Protein AF-A0A0V8QCV1-F1 (afdb_monomer_lite)

Foldseek 3Di:
DVVVVVVVVVVVVVVVVVVVVVVVCVCVVLCLPVVVCVVVVNNVPVVVVVVVVVVVVVVVVVCVVVVPVPPDPDVVVVVVVVVVVVVVVSSVVSNVVVVVVVVVVCVVVVCVVVVVVVVVVVVVVVVVVVVVVVVPD

Structure (mmCIF, N/CA/C/O backbone):
data_AF-A0A0V8QCV1-F1
#
_entry.id   AF-A0A0V8QCV1-F1
#
loop_
_atom_site.group_PDB
_atom_site.id
_atom_site.type_symbol
_atom_site.label_atom_id
_atom_site.label_alt_id
_atom_site.label_comp_id
_atom_site.label_asym_id
_atom_site.label_entity_id
_atom_site.label_seq_id
_atom_site.pdbx_PDB_ins_code
_atom_site.Cartn_x
_atom_site.Cartn_y
_atom_site.Cartn_z
_atom_site.occupancy
_atom_site.B_iso_or_equiv
_atom_site.auth_seq_id
_atom_site.auth_comp_id
_atom_site.auth_asym_id
_atom_site.auth_atom_id
_atom_site.pdbx_PDB_model_num
ATOM 1 N N . MET A 1 1 ? 18.585 -26.182 -17.857 1.00 68.25 1 MET A N 1
ATOM 2 C CA . MET A 1 1 ? 18.156 -24.779 -18.081 1.00 68.25 1 MET A CA 1
ATOM 3 C C . MET A 1 1 ? 16.639 -24.605 -17.996 1.00 68.25 1 MET A C 1
ATOM 5 O O . MET A 1 1 ? 16.208 -23.741 -17.249 1.00 68.25 1 MET A O 1
ATOM 9 N N . LEU A 1 2 ? 15.830 -25.455 -18.645 1.00 81.31 2 LEU A N 1
ATOM 10 C CA . LEU A 1 2 ? 14.356 -25.415 -18.555 1.00 81.31 2 LEU A CA 1
ATOM 11 C C . LEU A 1 2 ? 13.803 -25.482 -17.119 1.00 81.31 2 LEU A C 1
ATOM 13 O O . LEU A 1 2 ? 13.007 -24.634 -16.741 1.00 81.31 2 LEU A O 1
ATOM 17 N N . VAL A 1 3 ? 14.286 -26.420 -16.293 1.00 86.62 3 VAL A N 1
ATOM 18 C CA . VAL A 1 3 ? 13.822 -26.584 -14.897 1.00 86.62 3 VAL A CA 1
ATOM 19 C C . VAL A 1 3 ? 14.035 -25.314 -14.064 1.00 86.62 3 VAL A C 1
ATOM 21 O O . VAL A 1 3 ? 13.143 -24.897 -13.335 1.00 86.62 3 VAL A O 1
ATOM 24 N N . LYS A 1 4 ? 15.186 -24.647 -14.229 1.00 87.75 4 LYS A N 1
ATOM 25 C CA . LYS A 1 4 ? 15.500 -23.379 -13.552 1.00 87.75 4 LYS A CA 1
ATOM 26 C C . LYS A 1 4 ? 14.550 -22.257 -13.989 1.00 87.75 4 LYS A C 1
ATOM 28 O O . LYS A 1 4 ? 14.083 -21.505 -13.143 1.00 87.75 4 LYS A O 1
ATOM 33 N N . ASN A 1 5 ? 14.240 -22.161 -15.284 1.00 89.88 5 ASN A N 1
ATOM 34 C CA . ASN A 1 5 ? 13.340 -21.131 -15.809 1.00 89.88 5 ASN A CA 1
ATOM 35 C C . ASN A 1 5 ? 11.891 -21.346 -15.354 1.00 89.88 5 ASN A C 1
ATOM 37 O O . ASN A 1 5 ? 11.218 -20.381 -15.010 1.00 89.88 5 ASN A O 1
ATOM 41 N N . VAL A 1 6 ? 11.431 -22.598 -15.291 1.00 92.12 6 VAL A N 1
ATOM 42 C CA . VAL A 1 6 ? 10.092 -22.934 -14.780 1.00 92.12 6 VAL A CA 1
ATOM 43 C C . VAL A 1 6 ? 9.976 -22.614 -13.287 1.00 92.12 6 VAL A C 1
ATOM 45 O O . VAL A 1 6 ? 8.985 -22.026 -12.864 1.00 92.12 6 VAL A O 1
ATOM 48 N N . LEU A 1 7 ? 11.005 -22.927 -12.492 1.00 89.88 7 LEU A N 1
ATOM 49 C CA . LEU A 1 7 ? 11.054 -22.566 -11.070 1.00 89.88 7 LEU A CA 1
ATOM 50 C C . LEU A 1 7 ? 11.071 -21.048 -10.853 1.00 89.88 7 LEU A C 1
ATOM 52 O O . LEU A 1 7 ? 10.322 -20.547 -10.022 1.00 89.88 7 LEU A O 1
ATOM 56 N N . LEU A 1 8 ? 11.875 -20.311 -11.624 1.00 90.56 8 LEU A N 1
ATOM 57 C CA . LEU A 1 8 ? 11.897 -18.846 -11.571 1.00 90.56 8 LEU A CA 1
ATOM 58 C C . LEU A 1 8 ? 10.539 -18.246 -11.941 1.00 90.56 8 LEU A C 1
ATOM 60 O O . LEU A 1 8 ? 10.084 -17.325 -11.269 1.00 90.56 8 LEU A O 1
ATOM 64 N N . PHE A 1 9 ? 9.874 -18.792 -12.960 1.00 92.56 9 PHE A N 1
ATOM 65 C CA . PHE A 1 9 ? 8.538 -18.360 -13.352 1.00 92.56 9 PHE A CA 1
ATOM 66 C C . PHE A 1 9 ? 7.509 -18.608 -12.243 1.00 92.56 9 PHE A C 1
ATOM 68 O O . PHE A 1 9 ? 6.737 -17.711 -11.922 1.00 92.56 9 PHE A O 1
ATOM 75 N N . LEU A 1 10 ? 7.530 -19.785 -11.611 1.00 93.31 10 LEU A N 1
ATOM 76 C CA . LEU A 1 10 ? 6.641 -20.111 -10.491 1.00 93.31 10 LEU A CA 1
ATOM 77 C C . LEU A 1 10 ? 6.855 -19.185 -9.291 1.00 93.31 10 LEU A C 1
ATOM 79 O O . LEU A 1 10 ? 5.884 -18.690 -8.725 1.00 93.31 10 LEU A O 1
ATOM 83 N N . ILE A 1 11 ? 8.109 -18.920 -8.922 1.00 91.31 11 ILE A N 1
ATOM 84 C CA . ILE A 1 11 ? 8.440 -18.016 -7.812 1.00 91.31 11 ILE A CA 1
ATOM 85 C C . ILE A 1 11 ? 8.013 -16.581 -8.145 1.00 91.31 11 ILE A C 1
ATOM 87 O O . ILE A 1 11 ? 7.422 -15.912 -7.301 1.00 91.31 11 ILE A O 1
ATOM 91 N N . ALA A 1 12 ? 8.253 -16.120 -9.375 1.00 88.62 12 ALA A N 1
ATOM 92 C CA . ALA A 1 12 ? 7.838 -14.794 -9.824 1.00 88.62 12 ALA A CA 1
ATOM 93 C C . ALA A 1 12 ? 6.307 -14.648 -9.857 1.00 88.62 12 ALA A C 1
ATOM 95 O O . ALA A 1 12 ? 5.781 -13.638 -9.395 1.00 88.62 12 ALA A O 1
ATOM 96 N N . ALA A 1 13 ? 5.585 -15.662 -10.339 1.00 92.00 13 ALA A N 1
ATOM 97 C CA . ALA A 1 13 ? 4.126 -15.669 -10.368 1.00 92.00 13 ALA A CA 1
ATOM 98 C C . ALA A 1 13 ? 3.525 -15.709 -8.954 1.00 92.00 13 ALA A C 1
ATOM 100 O O . ALA A 1 13 ? 2.615 -14.939 -8.650 1.00 92.00 13 ALA A O 1
ATOM 101 N N . ALA A 1 14 ? 4.065 -16.552 -8.068 1.00 93.38 14 ALA A N 1
ATOM 102 C CA . ALA A 1 14 ? 3.629 -16.628 -6.677 1.00 93.38 14 ALA A CA 1
ATOM 103 C C . ALA A 1 14 ? 3.914 -15.320 -5.923 1.00 93.38 14 ALA A C 1
ATOM 105 O O . ALA A 1 14 ? 3.024 -14.776 -5.273 1.00 93.38 14 ALA A O 1
ATOM 106 N N . GLY A 1 15 ? 5.126 -14.774 -6.062 1.00 91.19 15 GLY A N 1
ATOM 107 C CA . GLY A 1 15 ? 5.501 -13.494 -5.465 1.00 91.19 15 GLY A CA 1
ATOM 108 C C . GLY A 1 15 ? 4.640 -12.340 -5.982 1.00 91.19 15 GLY A C 1
ATOM 109 O O . GLY A 1 15 ? 4.110 -11.567 -5.187 1.00 91.19 15 GLY A O 1
ATOM 110 N N . GLY A 1 16 ? 4.422 -12.261 -7.298 1.00 89.31 16 GLY A N 1
ATOM 111 C CA . GLY A 1 16 ? 3.558 -11.250 -7.911 1.00 89.31 16 GLY A CA 1
ATOM 112 C C . GLY A 1 16 ? 2.101 -11.347 -7.450 1.00 89.31 16 GLY A C 1
ATOM 113 O O . GLY A 1 16 ? 1.478 -10.325 -7.152 1.00 89.31 16 GLY A O 1
ATOM 114 N N . GLY A 1 17 ? 1.567 -12.565 -7.316 1.00 89.81 17 GLY A N 1
ATOM 115 C CA . GLY A 1 17 ? 0.225 -12.803 -6.780 1.00 89.81 17 GLY A CA 1
ATOM 116 C C . GLY A 1 17 ? 0.075 -12.334 -5.330 1.00 89.81 17 GLY A C 1
ATOM 117 O O . GLY A 1 17 ? -0.878 -11.630 -5.002 1.00 89.81 17 GLY A O 1
ATOM 118 N N . VAL A 1 18 ? 1.049 -12.650 -4.471 1.00 93.50 18 VAL A N 1
ATOM 119 C CA . VAL A 1 18 ? 1.038 -12.220 -3.061 1.00 93.50 18 VAL A CA 1
ATOM 120 C C . VAL A 1 18 ? 1.136 -10.697 -2.941 1.00 93.50 18 VAL A C 1
ATOM 122 O O . VAL A 1 18 ? 0.385 -10.094 -2.174 1.00 93.50 18 VAL A O 1
ATOM 125 N N . VAL A 1 19 ? 2.017 -10.054 -3.714 1.00 90.62 19 VAL A N 1
ATOM 126 C CA . VAL A 1 19 ? 2.205 -8.595 -3.661 1.00 90.62 19 VAL A CA 1
ATOM 127 C C . VAL A 1 19 ? 0.973 -7.853 -4.184 1.00 90.62 19 VAL A C 1
ATOM 129 O O . VAL A 1 19 ? 0.499 -6.928 -3.526 1.00 90.62 19 VAL A O 1
ATOM 132 N N . SER A 1 20 ? 0.419 -8.265 -5.327 1.00 87.75 20 SER A N 1
ATOM 133 C CA . SER A 1 20 ? -0.787 -7.638 -5.892 1.00 87.75 20 SER A CA 1
ATOM 134 C C . SER A 1 20 ? -1.996 -7.788 -4.968 1.00 87.75 20 SER A C 1
ATOM 136 O O . SER A 1 20 ? -2.664 -6.795 -4.674 1.00 87.75 20 SER A O 1
ATOM 138 N N . GLY A 1 21 ? -2.220 -8.991 -4.428 1.00 87.81 21 GLY A N 1
ATOM 139 C CA . GLY A 1 21 ? -3.263 -9.239 -3.434 1.00 87.81 21 GLY A CA 1
ATOM 140 C C . GLY A 1 21 ? -3.076 -8.404 -2.165 1.00 87.81 21 GLY A C 1
ATOM 141 O O . GLY A 1 21 ? -4.038 -7.822 -1.671 1.00 87.81 21 GLY A O 1
ATOM 142 N N . GLY A 1 22 ? -1.841 -8.279 -1.669 1.00 88.25 22 GLY A N 1
ATOM 143 C CA . GLY A 1 22 ? -1.521 -7.477 -0.486 1.00 88.25 22 GLY A CA 1
ATOM 144 C C . GLY A 1 22 ? -1.792 -5.982 -0.672 1.00 88.25 22 GLY A C 1
ATOM 145 O O . GLY A 1 22 ? -2.418 -5.358 0.185 1.00 88.25 22 GLY A O 1
ATOM 146 N N . VAL A 1 23 ? -1.376 -5.408 -1.804 1.00 85.94 23 VAL A N 1
ATOM 147 C CA . VAL A 1 23 ? -1.621 -3.989 -2.118 1.00 85.94 23 VAL A CA 1
ATOM 148 C C . VAL A 1 23 ? -3.115 -3.722 -2.295 1.00 85.94 23 VAL A C 1
ATOM 150 O O . VAL A 1 23 ? -3.635 -2.753 -1.740 1.00 85.94 23 VAL A O 1
ATOM 153 N N . PHE A 1 24 ? -3.824 -4.598 -3.008 1.00 83.19 24 PHE A N 1
ATOM 154 C CA . PHE A 1 24 ? -5.262 -4.456 -3.218 1.00 83.19 24 PHE A CA 1
ATOM 155 C C . PHE A 1 24 ? -6.046 -4.572 -1.905 1.00 83.19 24 PHE A C 1
ATOM 157 O O . PHE A 1 24 ? -6.900 -3.733 -1.613 1.00 83.19 24 PHE A O 1
ATOM 164 N N . ALA A 1 25 ? -5.700 -5.553 -1.064 1.00 86.44 25 ALA A N 1
ATOM 165 C CA . ALA A 1 25 ? -6.286 -5.718 0.260 1.00 86.44 25 ALA A CA 1
ATOM 166 C C . ALA A 1 25 ? -6.041 -4.489 1.144 1.00 86.44 25 ALA A C 1
ATOM 168 O O . ALA A 1 25 ? -6.971 -4.012 1.786 1.00 86.44 25 ALA A O 1
ATOM 169 N N . LEU A 1 26 ? -4.825 -3.935 1.140 1.00 85.06 26 LEU A N 1
ATOM 170 C CA . LEU A 1 26 ? -4.491 -2.740 1.914 1.00 85.06 26 LEU A CA 1
ATOM 171 C C . LEU A 1 26 ? -5.325 -1.530 1.478 1.0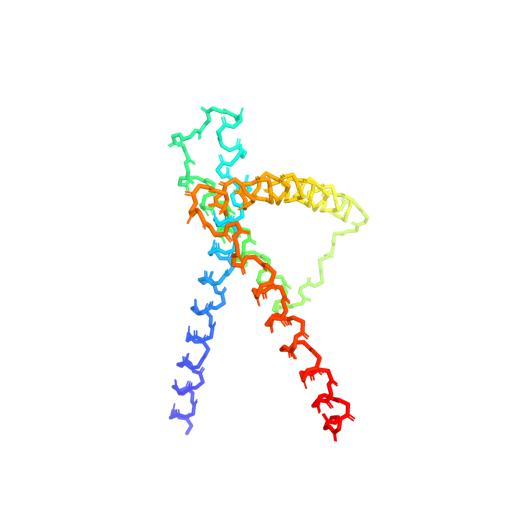0 85.06 26 LEU A C 1
ATOM 173 O O . LEU A 1 26 ? -5.928 -0.859 2.315 1.00 85.06 26 LEU A O 1
ATOM 177 N N . ILE A 1 27 ? -5.407 -1.274 0.173 1.00 80.31 27 ILE A N 1
ATOM 178 C CA . ILE A 1 27 ? -6.163 -0.142 -0.376 1.00 80.31 27 ILE A CA 1
ATOM 179 C C . ILE A 1 27 ? -7.666 -0.292 -0.098 1.00 80.31 27 ILE A C 1
ATOM 181 O O . ILE A 1 27 ? -8.327 0.673 0.300 1.00 80.31 27 ILE A O 1
ATOM 185 N N . SER A 1 28 ? -8.205 -1.500 -0.276 1.00 78.12 28 SER A N 1
ATOM 186 C CA . SER A 1 28 ? -9.628 -1.773 -0.082 1.00 78.12 28 SER A CA 1
ATOM 187 C C . SER A 1 28 ? -10.027 -1.773 1.399 1.00 78.12 28 SER A C 1
ATOM 189 O O . SER A 1 28 ? -11.111 -1.297 1.730 1.00 78.12 28 SER A O 1
ATOM 191 N N . LEU A 1 29 ? -9.154 -2.249 2.296 1.00 78.81 29 LEU A N 1
ATOM 192 C CA . LEU A 1 29 ? -9.399 -2.291 3.742 1.00 78.81 29 LEU A CA 1
ATOM 193 C C . LEU A 1 29 ? -9.275 -0.910 4.388 1.00 78.81 29 LEU A C 1
ATOM 195 O O . LEU A 1 29 ? -10.085 -0.575 5.247 1.00 78.81 29 LEU A O 1
ATOM 199 N N . ILE A 1 30 ? -8.310 -0.089 3.952 1.00 80.06 30 ILE A N 1
ATOM 200 C CA . ILE A 1 30 ? -8.180 1.303 4.420 1.00 80.06 30 ILE A CA 1
ATOM 201 C C . ILE A 1 30 ? -9.355 2.164 3.925 1.00 80.06 30 ILE A C 1
ATOM 203 O O . ILE A 1 30 ? -9.675 3.208 4.490 1.00 80.06 30 ILE A O 1
ATOM 207 N N . GLY A 1 31 ? -10.053 1.716 2.885 1.00 69.62 31 GLY A N 1
ATOM 208 C CA . GLY A 1 31 ? -11.330 2.291 2.504 1.00 69.62 31 GLY A CA 1
ATOM 209 C C . GLY A 1 31 ? -11.232 3.689 1.892 1.00 69.62 31 GLY A C 1
ATOM 210 O O . GLY A 1 31 ? -12.240 4.387 1.840 1.00 69.62 31 GLY A O 1
ATOM 211 N N . VAL A 1 32 ? -10.059 4.094 1.391 1.00 72.25 32 VAL A N 1
ATOM 212 C CA . VAL A 1 32 ? -9.861 5.396 0.723 1.00 72.25 32 VAL A CA 1
ATOM 213 C C . VAL A 1 32 ? -10.869 5.575 -0.413 1.00 72.25 32 VAL A C 1
ATOM 215 O O . VAL A 1 32 ? -11.578 6.575 -0.484 1.00 72.25 32 VAL A O 1
ATOM 218 N N . PHE A 1 33 ? -10.976 4.565 -1.275 1.00 68.50 33 PHE A N 1
ATOM 219 C CA . PHE A 1 33 ? -11.842 4.586 -2.449 1.00 68.50 33 PHE A CA 1
ATOM 220 C C . PHE A 1 33 ? -13.336 4.436 -2.136 1.00 68.50 33 PHE A C 1
ATOM 222 O O . PHE A 1 33 ? -14.097 5.239 -2.667 1.00 68.50 33 PHE A O 1
ATOM 229 N N . PRO A 1 34 ? -13.804 3.508 -1.274 1.00 64.56 34 PRO A N 1
ATOM 230 C CA . PRO A 1 34 ? -15.216 3.481 -0.891 1.00 64.56 34 PRO A CA 1
ATOM 231 C C . PRO A 1 34 ? -15.647 4.741 -0.129 1.00 64.56 34 PRO A C 1
ATOM 233 O O . PRO A 1 34 ? -16.791 5.156 -0.289 1.00 64.56 34 PRO A O 1
ATOM 236 N N . GLN A 1 35 ? -14.759 5.403 0.626 1.00 70.38 35 GLN A N 1
ATOM 237 C CA . GLN A 1 35 ? -15.053 6.710 1.233 1.00 70.38 35 GLN A CA 1
ATOM 238 C C . GLN A 1 35 ? -15.146 7.826 0.182 1.00 70.38 35 GLN A C 1
ATOM 240 O O . GLN A 1 35 ? -16.062 8.643 0.230 1.00 70.38 35 GLN A O 1
ATOM 245 N N . LEU A 1 36 ? -14.255 7.851 -0.813 1.00 64.69 36 LEU A N 1
ATOM 246 C CA . LEU A 1 36 ? -14.371 8.777 -1.947 1.00 64.69 36 LEU A CA 1
ATOM 247 C C . LEU A 1 36 ? -15.653 8.531 -2.757 1.00 64.69 36 LEU A C 1
ATOM 249 O O . LEU A 1 36 ? -16.360 9.484 -3.083 1.00 64.69 36 LEU A O 1
ATOM 253 N N . ALA A 1 37 ? -15.980 7.271 -3.042 1.00 66.50 37 ALA A N 1
ATOM 254 C CA . ALA A 1 37 ? -17.169 6.874 -3.793 1.00 66.50 37 ALA A CA 1
ATOM 255 C C . ALA A 1 37 ? -18.471 7.157 -3.024 1.00 66.50 37 ALA A C 1
ATOM 257 O O . ALA A 1 37 ? -19.465 7.565 -3.629 1.00 66.50 37 ALA A O 1
ATOM 258 N N . SER A 1 38 ? -18.472 6.993 -1.694 1.00 60.94 38 SER A N 1
ATOM 259 C CA . SER A 1 38 ? -19.623 7.316 -0.842 1.00 60.94 38 SER A CA 1
ATOM 260 C C . SER A 1 38 ? -19.837 8.826 -0.710 1.00 60.94 38 SER A C 1
ATOM 262 O O . SER A 1 38 ? -20.972 9.290 -0.801 1.00 60.94 38 SER A O 1
ATOM 264 N N . ARG A 1 39 ? -18.761 9.618 -0.586 1.00 65.88 39 ARG A N 1
ATOM 265 C CA . ARG A 1 39 ? -18.821 11.091 -0.530 1.00 65.88 39 ARG A CA 1
ATOM 266 C C . ARG A 1 39 ? -19.244 11.733 -1.852 1.00 65.88 39 ARG A C 1
ATOM 268 O O . ARG A 1 39 ? -19.904 12.765 -1.831 1.00 65.88 39 ARG A O 1
ATOM 275 N N . THR A 1 40 ? -18.890 11.131 -2.985 1.00 67.12 40 THR A N 1
ATOM 276 C CA . THR A 1 40 ? -19.280 11.596 -4.331 1.00 67.12 40 THR A CA 1
ATOM 277 C C . THR A 1 40 ? -20.594 10.986 -4.826 1.00 67.12 40 THR A C 1
ATOM 279 O O . THR A 1 40 ? -20.965 11.201 -5.977 1.00 67.12 40 THR A O 1
ATOM 282 N N . ALA A 1 41 ? -21.300 10.214 -3.987 1.00 62.69 41 ALA A N 1
ATOM 283 C CA . ALA A 1 41 ? -22.543 9.516 -4.333 1.00 62.69 41 ALA A CA 1
ATOM 284 C C . ALA A 1 41 ? -22.464 8.690 -5.638 1.00 62.69 41 ALA A C 1
ATOM 286 O O . ALA A 1 41 ? -23.471 8.460 -6.302 1.00 62.69 41 ALA A O 1
ATOM 287 N N . THR A 1 42 ? -21.268 8.211 -5.998 1.00 65.38 42 THR A N 1
ATOM 288 C CA . THR A 1 42 ? -21.009 7.428 -7.219 1.00 65.38 42 THR A CA 1
ATOM 289 C C . THR A 1 42 ? -20.687 5.971 -6.854 1.00 65.38 42 THR A C 1
ATOM 291 O O . THR A 1 42 ? -19.804 5.330 -7.419 1.00 65.38 42 THR A O 1
ATOM 294 N N . ALA A 1 43 ? -21.413 5.424 -5.873 1.00 57.44 43 ALA A N 1
ATOM 295 C CA . ALA A 1 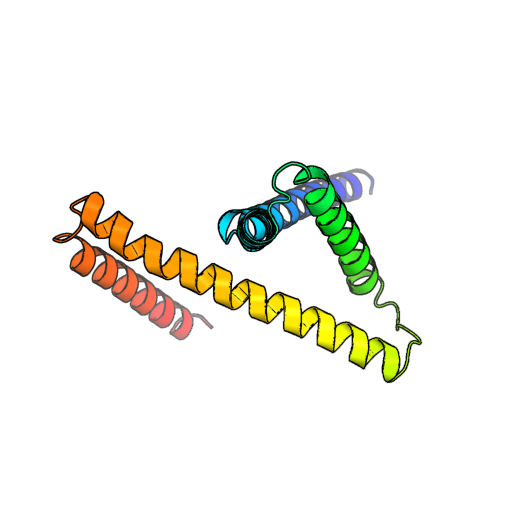43 ? -21.241 4.050 -5.387 1.00 57.44 43 ALA A CA 1
ATOM 296 C C . ALA A 1 43 ? -21.577 2.980 -6.448 1.00 57.44 43 ALA A C 1
ATOM 298 O O . ALA A 1 43 ? -21.164 1.832 -6.328 1.00 57.44 43 ALA A O 1
ATOM 299 N N . THR A 1 44 ? -22.297 3.346 -7.509 1.00 60.16 44 THR A N 1
ATOM 300 C CA . THR A 1 44 ? -22.667 2.451 -8.615 1.00 60.16 44 THR A CA 1
ATOM 301 C C . THR A 1 44 ? -21.521 2.143 -9.585 1.00 60.16 44 THR A C 1
ATOM 303 O O . THR A 1 44 ? -21.629 1.171 -10.325 1.00 60.16 44 THR A O 1
ATOM 306 N N . HIS A 1 45 ? -20.410 2.895 -9.571 1.00 68.12 45 HIS A N 1
ATOM 307 C CA . HIS A 1 45 ? -19.279 2.703 -10.500 1.00 68.12 45 HIS A CA 1
ATOM 308 C C . HIS A 1 45 ? -17.988 2.218 -9.815 1.00 68.12 45 HIS A C 1
ATOM 310 O O . HIS A 1 45 ? -16.886 2.596 -10.211 1.00 68.12 45 HIS A O 1
ATOM 316 N N . ILE A 1 46 ? -18.092 1.348 -8.805 1.00 69.56 46 ILE A N 1
ATOM 317 C CA . ILE A 1 46 ? -16.922 0.772 -8.106 1.00 69.56 46 ILE A CA 1
ATOM 318 C C . ILE A 1 46 ? -15.959 0.071 -9.084 1.00 69.56 46 ILE A C 1
ATOM 320 O O . ILE A 1 46 ? -14.748 0.261 -8.989 1.00 69.56 46 ILE A O 1
ATOM 324 N N . ALA A 1 47 ? -16.486 -0.639 -10.088 1.00 72.88 47 ALA A N 1
ATOM 325 C CA . ALA A 1 47 ? -15.681 -1.337 -11.098 1.00 72.88 47 ALA A CA 1
ATOM 326 C C . ALA A 1 47 ? -14.802 -0.395 -11.951 1.00 72.88 47 ALA A C 1
ATOM 328 O O . ALA A 1 47 ? -13.717 -0.777 -12.396 1.00 72.88 47 ALA A O 1
ATOM 329 N N . ALA A 1 48 ? -15.239 0.852 -12.164 1.00 76.94 48 ALA A N 1
ATOM 330 C CA . ALA A 1 48 ? -14.446 1.844 -12.888 1.00 76.94 48 ALA A CA 1
ATOM 331 C C . ALA A 1 48 ? -13.255 2.322 -12.044 1.00 76.94 48 ALA A C 1
ATOM 333 O O . ALA A 1 48 ? -12.141 2.419 -12.555 1.00 76.94 48 ALA A O 1
ATOM 334 N N . TYR A 1 49 ? -13.460 2.547 -10.740 1.00 76.38 49 TYR A N 1
ATOM 335 C CA . TYR A 1 49 ? -12.372 2.885 -9.817 1.00 76.38 49 TYR A CA 1
ATOM 336 C C . TYR A 1 49 ? -11.351 1.755 -9.706 1.00 76.38 49 TYR A C 1
ATOM 338 O O . TYR A 1 49 ? -10.150 2.010 -9.754 1.00 76.38 49 TYR A O 1
ATOM 346 N N . GLU A 1 50 ? -11.821 0.514 -9.617 1.00 77.88 50 GLU A N 1
ATOM 347 C CA . GLU A 1 50 ? -10.963 -0.668 -9.584 1.00 77.88 50 GLU A CA 1
ATOM 348 C C . GLU A 1 50 ? -10.101 -0.771 -10.848 1.00 77.88 50 GLU A C 1
ATOM 350 O O . GLU A 1 50 ? -8.881 -0.911 -10.765 1.00 77.88 50 GLU A O 1
ATOM 355 N N . SER A 1 51 ? -10.714 -0.581 -12.019 1.00 84.25 51 SER A N 1
ATOM 356 C CA . SER A 1 51 ? -10.003 -0.568 -13.300 1.00 84.25 51 SER A CA 1
ATOM 357 C C . SER A 1 51 ? -8.938 0.532 -13.346 1.00 84.25 51 SER A C 1
ATOM 359 O O . SER A 1 51 ? -7.813 0.277 -13.772 1.00 84.25 51 SER A O 1
ATOM 361 N N . CYS A 1 52 ? -9.241 1.739 -12.859 1.00 84.06 52 CYS A N 1
ATOM 362 C CA . CYS A 1 52 ? -8.268 2.832 -12.771 1.00 84.06 52 CYS A CA 1
ATOM 363 C C . CYS A 1 52 ? -7.079 2.494 -11.856 1.00 84.06 52 CYS A C 1
ATOM 365 O O . CYS A 1 52 ? -5.941 2.823 -12.194 1.00 84.06 52 CYS A O 1
ATOM 367 N N . ILE A 1 53 ? -7.317 1.819 -10.726 1.00 83.75 53 ILE A N 1
ATOM 368 C CA . ILE A 1 53 ? -6.255 1.373 -9.808 1.00 83.75 53 ILE A CA 1
ATOM 369 C C . ILE A 1 53 ? -5.379 0.316 -10.482 1.00 83.75 53 ILE A C 1
ATOM 371 O O . ILE A 1 53 ? -4.154 0.407 -10.410 1.00 83.75 53 ILE A O 1
ATOM 375 N N . ILE A 1 54 ? -5.989 -0.654 -11.168 1.00 87.12 54 ILE A N 1
ATOM 376 C CA . ILE A 1 54 ? -5.268 -1.705 -11.896 1.00 87.12 54 ILE A CA 1
ATOM 377 C C . ILE A 1 54 ? -4.383 -1.082 -12.980 1.00 87.12 54 ILE A C 1
ATOM 379 O O . ILE A 1 54 ? -3.185 -1.362 -13.027 1.00 87.12 54 ILE A O 1
ATOM 383 N N . TRP A 1 55 ? -4.928 -0.180 -13.800 1.00 87.94 55 TRP A N 1
ATOM 384 C CA . TRP A 1 55 ? -4.160 0.519 -14.835 1.00 87.94 55 TRP A CA 1
ATOM 385 C C . TRP A 1 55 ? -3.031 1.377 -14.255 1.00 87.94 55 TRP A C 1
ATOM 387 O O . TRP A 1 55 ? -1.912 1.334 -14.767 1.00 87.94 55 TRP A O 1
ATOM 397 N N . GLY A 1 56 ? -3.289 2.109 -13.167 1.00 87.50 56 GLY A N 1
ATOM 398 C CA . GLY A 1 56 ? -2.268 2.897 -12.472 1.00 87.50 56 GLY A CA 1
ATOM 399 C C . GLY A 1 56 ? -1.157 2.033 -11.869 1.00 87.50 56 GLY A C 1
ATOM 400 O O . GLY A 1 56 ? 0.019 2.374 -11.985 1.00 87.50 56 GLY A O 1
ATOM 401 N N . GLY A 1 57 ? -1.512 0.885 -11.287 1.00 87.00 57 GLY A N 1
ATOM 402 C CA . GLY A 1 57 ? -0.568 -0.088 -10.739 1.00 87.00 57 GLY A CA 1
ATOM 403 C C . GLY A 1 57 ? 0.301 -0.730 -11.817 1.00 87.00 57 GLY A C 1
ATOM 404 O O . GLY A 1 57 ? 1.516 -0.803 -11.648 1.00 87.00 57 GLY A O 1
ATOM 405 N N . ILE A 1 58 ? -0.291 -1.126 -12.950 1.00 88.44 58 ILE A N 1
ATOM 406 C CA . ILE A 1 58 ? 0.450 -1.648 -14.108 1.00 88.44 58 ILE A CA 1
ATOM 407 C C . ILE A 1 58 ? 1.421 -0.585 -14.633 1.00 88.44 58 ILE A C 1
ATOM 409 O O . ILE A 1 58 ? 2.608 -0.868 -14.788 1.00 88.44 58 ILE A O 1
ATOM 413 N N . ALA A 1 59 ? 0.950 0.646 -14.855 1.00 87.50 59 ALA A N 1
ATOM 414 C CA . ALA A 1 59 ? 1.787 1.733 -15.357 1.00 87.50 59 ALA A CA 1
ATOM 415 C C . ALA A 1 59 ? 2.944 2.063 -14.397 1.00 87.50 59 ALA A C 1
ATOM 417 O O . ALA A 1 59 ? 4.094 2.161 -14.824 1.00 87.50 59 ALA A O 1
ATOM 418 N N . GLY A 1 60 ? 2.665 2.173 -13.094 1.00 85.44 60 GLY A N 1
ATOM 419 C CA . GLY A 1 60 ? 3.685 2.421 -12.074 1.00 85.44 60 GLY A CA 1
ATOM 420 C C . GLY A 1 60 ? 4.705 1.287 -11.963 1.00 85.44 60 GLY A C 1
ATOM 421 O O . GLY A 1 60 ? 5.900 1.551 -11.832 1.00 85.44 60 GLY A O 1
ATOM 422 N N . ASN A 1 61 ? 4.264 0.030 -12.079 1.00 86.69 61 ASN A N 1
ATOM 423 C CA . ASN A 1 61 ? 5.159 -1.126 -12.049 1.00 86.69 61 ASN A CA 1
ATOM 424 C C . ASN A 1 61 ? 6.097 -1.138 -13.265 1.00 86.69 61 ASN A C 1
ATOM 426 O O . ASN A 1 61 ? 7.302 -1.295 -13.100 1.00 86.69 61 ASN A O 1
ATOM 430 N N . VAL A 1 62 ? 5.573 -0.869 -14.466 1.00 85.56 62 VAL A N 1
ATOM 431 C CA . VAL A 1 62 ? 6.380 -0.763 -15.694 1.00 85.56 62 VAL A CA 1
ATOM 432 C C . VAL A 1 62 ? 7.418 0.357 -15.576 1.00 85.56 62 VAL A C 1
ATOM 434 O O . VAL A 1 62 ? 8.586 0.130 -15.879 1.00 85.56 62 VAL A O 1
ATOM 437 N N . ILE A 1 63 ? 7.035 1.540 -15.084 1.00 83.25 63 ILE A N 1
ATOM 438 C CA . ILE A 1 63 ? 7.980 2.653 -14.886 1.00 83.25 63 ILE A CA 1
ATOM 439 C C . ILE A 1 63 ? 9.071 2.270 -13.876 1.00 83.25 63 ILE A C 1
ATOM 441 O O . ILE A 1 63 ? 10.246 2.545 -14.115 1.00 83.25 63 ILE A O 1
ATOM 445 N N . SER A 1 64 ? 8.697 1.616 -12.772 1.00 82.12 64 SER A N 1
ATOM 446 C CA . SER A 1 64 ? 9.637 1.235 -11.714 1.00 82.12 64 SER A CA 1
ATOM 447 C C . SER A 1 64 ? 10.588 0.108 -12.122 1.00 82.12 64 SER A C 1
ATOM 449 O O . SER A 1 64 ? 11.730 0.111 -11.680 1.00 82.12 64 SER A O 1
ATOM 451 N N . VAL A 1 65 ? 10.131 -0.866 -12.916 1.00 84.00 65 VAL A N 1
ATOM 452 C CA . VAL A 1 65 ? 10.933 -2.037 -13.316 1.00 84.00 65 VAL A CA 1
ATOM 453 C C . VAL A 1 65 ? 11.884 -1.705 -14.460 1.00 84.00 65 VAL A C 1
ATOM 455 O O . VAL A 1 65 ? 13.018 -2.176 -14.464 1.00 84.00 65 VAL A O 1
ATOM 458 N N . PHE A 1 66 ? 11.438 -0.909 -15.432 1.00 78.62 66 PHE A N 1
ATOM 459 C CA . PHE A 1 66 ? 12.263 -0.553 -16.587 1.00 78.62 66 PHE A CA 1
ATOM 460 C C . PHE A 1 66 ? 13.169 0.659 -16.338 1.00 78.62 66 PHE A C 1
ATOM 462 O O . PHE A 1 66 ? 13.884 1.048 -17.259 1.00 78.62 66 PHE A O 1
ATOM 469 N N . GLU A 1 67 ? 13.117 1.264 -15.139 1.00 69.75 67 GLU A N 1
ATOM 470 C CA . GLU A 1 67 ? 13.774 2.539 -14.798 1.00 69.75 67 GLU A CA 1
ATOM 471 C C . GLU A 1 67 ? 13.700 3.539 -15.954 1.00 69.75 67 GLU A C 1
ATOM 473 O O . GLU A 1 67 ? 14.679 4.189 -16.330 1.00 69.75 67 GLU A O 1
ATOM 478 N N . TRP A 1 68 ? 12.528 3.614 -16.590 1.00 61.72 68 TRP A N 1
ATOM 479 C CA . TRP A 1 68 ? 12.382 4.429 -17.779 1.00 61.72 68 TRP A CA 1
ATOM 480 C C . TRP A 1 68 ? 12.542 5.877 -17.334 1.00 61.72 68 TRP A C 1
ATOM 482 O O . TRP A 1 68 ? 11.671 6.425 -16.659 1.00 61.72 68 TRP A O 1
ATOM 492 N N . GLY A 1 69 ? 13.686 6.480 -17.664 1.00 60.16 69 GLY A N 1
ATOM 493 C CA . GLY A 1 69 ? 13.962 7.874 -17.356 1.00 60.16 69 GLY A CA 1
ATOM 494 C C . GLY A 1 69 ? 12.908 8.724 -18.040 1.00 60.16 69 GLY A C 1
ATOM 495 O O . GLY A 1 69 ? 12.977 8.928 -19.249 1.00 60.16 69 GLY A O 1
ATOM 496 N N . ILE A 1 70 ? 11.899 9.155 -17.281 1.00 62.09 70 ILE A N 1
ATOM 497 C CA . ILE A 1 70 ? 10.784 9.941 -17.801 1.00 62.09 70 ILE A CA 1
ATOM 498 C C . ILE A 1 70 ? 11.385 11.256 -18.316 1.00 62.09 70 ILE A C 1
ATOM 500 O O . ILE A 1 70 ? 11.818 12.075 -17.502 1.00 62.09 70 ILE A O 1
ATOM 504 N N . PRO A 1 71 ? 11.403 11.521 -19.636 1.00 60.66 71 PRO A N 1
ATOM 505 C CA . PRO A 1 71 ? 11.956 12.750 -20.202 1.00 60.66 71 PRO A CA 1
ATOM 506 C C . PRO A 1 71 ? 10.951 13.911 -20.088 1.00 60.66 71 PRO A C 1
ATOM 508 O O . PRO A 1 71 ? 10.793 14.731 -20.988 1.00 60.66 71 PRO A O 1
ATOM 511 N N . GLY A 1 72 ? 10.219 13.963 -18.977 1.00 60.16 72 GLY A N 1
ATOM 512 C CA . GLY A 1 72 ? 9.238 14.987 -18.656 1.00 60.16 72 GLY A CA 1
ATOM 513 C C . GLY A 1 72 ? 9.810 15.852 -17.550 1.00 60.16 72 GLY A C 1
ATOM 514 O O . GLY A 1 72 ? 9.837 15.432 -16.400 1.00 60.16 72 GLY A O 1
ATOM 515 N N . GLY A 1 73 ? 10.308 17.038 -17.904 1.00 73.38 73 GLY A N 1
ATOM 516 C CA . GLY A 1 73 ? 10.927 17.967 -16.958 1.00 73.38 73 GLY A CA 1
ATOM 517 C C . GLY A 1 73 ? 9.993 18.457 -15.836 1.00 73.38 73 GLY A C 1
ATOM 518 O O . GLY A 1 73 ? 8.951 17.883 -15.527 1.00 73.38 73 GLY A O 1
ATOM 519 N N . LYS A 1 74 ? 10.337 19.610 -15.251 1.00 76.12 74 LYS A N 1
ATOM 520 C CA . LYS A 1 74 ? 9.645 20.246 -14.109 1.00 76.12 74 LYS A CA 1
ATOM 521 C C . LYS A 1 74 ? 8.091 20.200 -14.113 1.00 76.12 74 LYS A C 1
ATOM 523 O O . LYS A 1 74 ? 7.546 19.978 -13.033 1.00 76.12 74 LYS A O 1
ATOM 528 N N . PRO A 1 75 ? 7.352 20.371 -15.235 1.00 83.81 75 PRO A N 1
ATOM 529 C CA . PRO A 1 75 ? 5.883 20.321 -15.207 1.00 83.81 75 PRO A CA 1
ATOM 530 C C . PRO A 1 75 ? 5.296 18.928 -14.928 1.00 83.81 75 PRO A C 1
ATOM 532 O O . PRO A 1 75 ? 4.307 18.840 -14.205 1.00 83.81 75 PRO A O 1
ATOM 535 N N . ILE A 1 76 ? 5.900 17.842 -15.433 1.00 83.31 76 ILE A N 1
ATOM 536 C CA . ILE A 1 76 ? 5.422 16.473 -15.150 1.00 83.31 76 ILE A CA 1
ATOM 537 C C . ILE A 1 76 ? 5.575 16.165 -13.656 1.00 83.31 76 ILE A C 1
ATOM 539 O O . ILE A 1 76 ? 4.672 15.603 -13.041 1.00 83.31 76 ILE A O 1
ATOM 543 N N . LEU A 1 77 ? 6.688 16.609 -13.061 1.00 83.12 77 LEU A N 1
ATOM 544 C CA . LEU A 1 77 ? 6.966 16.441 -11.637 1.00 83.12 77 LEU A CA 1
ATOM 545 C C . LEU A 1 77 ? 5.959 17.197 -10.766 1.00 83.12 77 LEU A C 1
ATOM 547 O O . LEU A 1 77 ? 5.529 16.681 -9.740 1.00 83.12 77 LEU A O 1
ATOM 551 N N . LEU A 1 78 ? 5.576 18.408 -11.179 1.00 87.81 78 LEU A N 1
ATOM 552 C CA . LEU A 1 78 ? 4.611 19.228 -10.450 1.00 87.81 78 LEU A CA 1
ATOM 553 C C . LEU A 1 78 ? 3.217 18.592 -10.461 1.00 87.81 78 LEU A C 1
ATOM 555 O O . LEU A 1 78 ? 2.579 18.486 -9.416 1.00 87.81 78 LEU A O 1
ATOM 559 N N . VAL A 1 79 ? 2.772 18.123 -11.627 1.00 89.06 79 VAL A N 1
ATOM 560 C CA . VAL A 1 79 ? 1.486 17.431 -11.769 1.00 89.06 79 VAL A CA 1
ATOM 561 C C . VAL A 1 79 ? 1.490 16.126 -10.971 1.00 89.06 79 VAL A C 1
ATOM 563 O O . VAL A 1 79 ? 0.569 15.881 -10.195 1.00 89.06 79 VAL A O 1
ATOM 566 N N . PHE A 1 80 ? 2.551 15.323 -11.085 1.00 86.75 80 PHE A N 1
ATOM 567 C CA . PHE A 1 80 ? 2.696 14.087 -10.318 1.00 86.75 80 PHE A CA 1
ATOM 568 C C . PHE A 1 80 ? 2.718 14.344 -8.804 1.00 86.75 80 PHE A C 1
ATOM 570 O O . PHE A 1 80 ? 2.017 13.671 -8.054 1.00 86.75 80 PHE A O 1
ATOM 577 N N . GLY A 1 81 ? 3.453 15.363 -8.352 1.00 88.50 81 GLY A N 1
ATOM 578 C CA . GLY A 1 81 ? 3.495 15.768 -6.947 1.00 88.50 81 GLY A CA 1
ATOM 579 C C . GLY A 1 81 ? 2.128 16.200 -6.414 1.00 88.50 81 GLY A C 1
ATOM 580 O O . GLY A 1 81 ? 1.765 15.833 -5.298 1.00 88.50 81 GLY A O 1
ATOM 581 N N . LEU A 1 82 ? 1.337 16.910 -7.223 1.00 93.50 82 LEU A N 1
ATOM 582 C CA . LEU A 1 82 ? -0.021 17.316 -6.861 1.00 93.50 82 LEU A CA 1
ATOM 583 C C . LEU A 1 82 ? -0.952 16.103 -6.720 1.00 93.50 82 LEU A C 1
ATOM 585 O O . LEU A 1 82 ? -1.668 15.998 -5.724 1.00 93.50 82 LEU A O 1
ATOM 589 N N . PHE A 1 83 ? -0.892 15.147 -7.651 1.00 88.81 83 PHE A N 1
ATOM 590 C CA . PHE A 1 83 ? -1.659 13.901 -7.549 1.00 88.81 83 PHE A CA 1
ATOM 591 C C . PHE A 1 83 ? -1.240 13.044 -6.349 1.00 88.81 83 PHE A C 1
ATOM 593 O O . PHE A 1 83 ? -2.106 12.556 -5.620 1.00 88.81 83 PHE A O 1
ATOM 600 N N . CYS A 1 84 ? 0.062 12.916 -6.086 1.00 88.50 84 CYS A N 1
ATOM 601 C CA . CYS A 1 84 ? 0.568 12.251 -4.885 1.00 88.50 84 CYS A CA 1
ATOM 602 C C . CYS A 1 84 ? 0.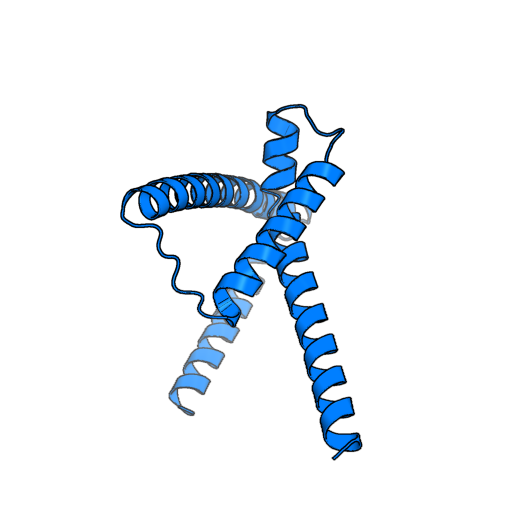075 12.938 -3.606 1.00 88.50 84 CYS A C 1
ATOM 604 O O . CYS A 1 84 ? -0.341 12.259 -2.670 1.00 88.50 84 CYS A O 1
ATOM 606 N N . GLY A 1 85 ? 0.062 14.273 -3.571 1.00 90.50 85 GLY A N 1
ATOM 607 C CA . GLY A 1 85 ? -0.447 15.045 -2.438 1.00 90.50 85 GLY A CA 1
ATOM 608 C C . GLY A 1 85 ? -1.934 14.801 -2.175 1.00 90.50 85 GLY A C 1
ATOM 609 O O . GLY A 1 85 ? -2.314 14.532 -1.036 1.00 90.50 85 GLY A O 1
ATOM 610 N N . ILE A 1 86 ? -2.766 14.819 -3.223 1.00 89.12 86 ILE A N 1
ATOM 611 C CA . ILE A 1 86 ? -4.197 14.493 -3.113 1.00 89.12 86 ILE A CA 1
ATOM 612 C C . ILE A 1 86 ? -4.376 13.062 -2.592 1.00 89.12 86 ILE A C 1
ATOM 614 O O . ILE A 1 86 ? -5.138 12.846 -1.649 1.00 89.12 86 ILE A O 1
ATOM 618 N N . TYR A 1 87 ? -3.641 12.097 -3.153 1.00 85.31 87 TYR A N 1
ATOM 619 C CA . TYR A 1 87 ? -3.706 10.701 -2.725 1.00 85.31 87 TYR A CA 1
ATOM 620 C C . TYR A 1 87 ? -3.340 10.533 -1.244 1.00 85.31 87 TYR A C 1
ATOM 622 O O . TYR A 1 87 ? -4.110 9.938 -0.493 1.00 85.31 87 TYR A O 1
ATOM 630 N N . ILE A 1 88 ? -2.213 11.100 -0.801 1.00 88.50 88 ILE A N 1
ATOM 631 C CA . ILE A 1 88 ? -1.760 11.020 0.597 1.00 88.50 88 ILE A CA 1
ATOM 632 C C . ILE A 1 88 ? -2.753 11.724 1.536 1.00 88.50 88 ILE A C 1
ATOM 634 O O . ILE A 1 88 ? -3.033 11.215 2.621 1.00 88.50 88 ILE A O 1
ATOM 638 N N . GLY A 1 89 ? -3.332 12.855 1.120 1.00 88.62 89 GLY A N 1
ATOM 639 C CA . GLY A 1 89 ? -4.358 13.565 1.888 1.00 88.62 89 GLY A CA 1
ATOM 640 C C . GLY A 1 89 ? -5.619 12.724 2.101 1.00 88.62 89 GLY A C 1
ATOM 641 O O . GLY A 1 89 ? -6.092 12.580 3.232 1.00 88.62 89 GLY A O 1
ATOM 642 N N . CYS A 1 90 ? -6.128 12.097 1.038 1.00 84.12 90 CYS A N 1
ATOM 643 C CA . CYS A 1 90 ? -7.257 11.171 1.130 1.00 84.12 90 CYS A CA 1
ATOM 644 C C . CYS A 1 90 ? -6.909 9.920 1.952 1.00 84.12 90 CYS A C 1
ATOM 646 O O . CYS A 1 90 ? -7.727 9.461 2.749 1.00 84.12 90 CYS A O 1
ATOM 648 N N . PHE A 1 91 ? -5.689 9.398 1.807 1.00 85.19 91 PHE A N 1
ATOM 649 C CA . PHE A 1 91 ? -5.195 8.254 2.572 1.00 85.19 91 PHE A CA 1
ATOM 650 C C . PHE A 1 91 ? -5.161 8.546 4.080 1.00 85.19 91 PHE A C 1
ATOM 652 O O . PHE A 1 91 ? -5.629 7.737 4.882 1.00 85.19 91 PHE A O 1
ATOM 659 N N . ALA A 1 92 ? -4.685 9.728 4.477 1.00 87.94 92 ALA A N 1
ATOM 660 C CA . ALA A 1 92 ? -4.653 10.156 5.873 1.00 87.94 92 ALA A CA 1
ATOM 661 C C . ALA A 1 92 ? -6.060 10.328 6.473 1.00 87.94 92 ALA A C 1
ATOM 663 O O . ALA A 1 92 ? -6.306 9.898 7.602 1.00 87.94 92 ALA A O 1
ATOM 664 N N . MET A 1 93 ? -7.000 10.908 5.718 1.00 86.62 93 MET A N 1
ATOM 665 C CA . MET A 1 93 ? -8.397 11.031 6.149 1.00 86.62 93 MET A CA 1
ATOM 666 C C . MET A 1 93 ? -9.042 9.655 6.360 1.00 86.62 93 MET A C 1
ATOM 668 O O . MET A 1 93 ? -9.678 9.428 7.391 1.00 86.62 93 MET A O 1
ATOM 672 N N . ALA A 1 94 ? -8.823 8.725 5.429 1.00 84.50 94 ALA A N 1
ATOM 673 C CA . ALA A 1 94 ? -9.377 7.378 5.506 1.00 84.50 94 ALA A CA 1
ATOM 674 C C . ALA A 1 94 ? -8.818 6.583 6.697 1.00 84.50 94 ALA A C 1
ATOM 676 O O . ALA A 1 94 ? -9.576 5.930 7.420 1.00 84.50 94 ALA A O 1
ATOM 677 N N . LEU A 1 95 ? -7.511 6.706 6.959 1.00 86.19 95 LEU A N 1
ATOM 678 C CA . LEU A 1 95 ? -6.883 6.159 8.162 1.00 86.19 95 LEU A CA 1
ATOM 679 C C . LEU A 1 95 ? -7.511 6.727 9.436 1.00 86.1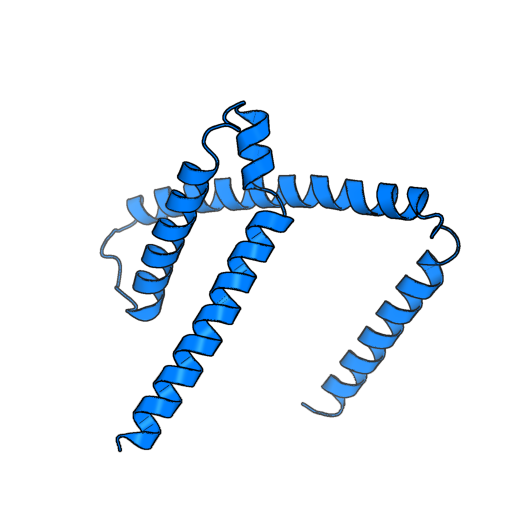9 95 LEU A C 1
ATOM 681 O O . LEU A 1 95 ? -7.803 5.968 10.356 1.00 86.19 95 LEU A O 1
ATOM 685 N N . ALA A 1 96 ? -7.744 8.040 9.496 1.00 88.00 96 ALA A N 1
ATOM 686 C CA . ALA A 1 96 ? -8.369 8.673 10.654 1.00 88.00 96 ALA A CA 1
ATOM 687 C C . ALA A 1 96 ? -9.806 8.177 10.890 1.00 88.00 96 ALA A C 1
ATOM 689 O O . ALA A 1 96 ? -10.231 8.054 12.040 1.00 88.00 96 ALA A O 1
ATOM 690 N N . GLU A 1 97 ? -10.554 7.876 9.827 1.00 84.62 97 GLU A N 1
ATOM 691 C CA . GLU A 1 97 ? -11.901 7.311 9.929 1.00 84.62 97 GLU A CA 1
ATOM 692 C C . GLU A 1 97 ? -11.870 5.885 10.496 1.00 84.62 97 GLU A C 1
ATOM 694 O O . GLU A 1 97 ? -12.583 5.589 11.455 1.00 84.62 97 GLU A O 1
ATOM 699 N N . ILE A 1 98 ? -10.961 5.036 10.013 1.00 83.19 98 ILE A N 1
ATOM 700 C CA . ILE A 1 98 ? -10.795 3.670 10.536 1.00 83.19 98 ILE A CA 1
ATOM 701 C C . ILE A 1 98 ? -10.263 3.670 11.969 1.00 8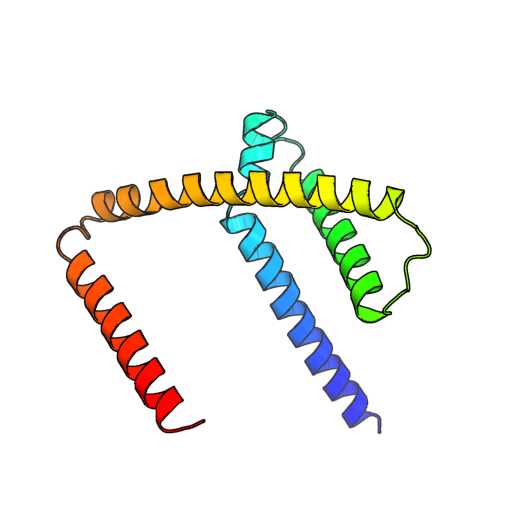3.19 98 ILE A C 1
ATOM 703 O O . ILE A 1 98 ? -10.748 2.910 12.808 1.00 83.19 98 ILE A O 1
ATOM 707 N N . LEU A 1 99 ? -9.309 4.544 12.288 1.00 85.38 99 LEU A N 1
ATOM 708 C CA . LEU A 1 99 ? -8.761 4.680 13.638 1.00 85.38 99 LEU A CA 1
ATOM 709 C C . LEU A 1 99 ? -9.840 5.018 14.666 1.00 85.38 99 LEU A C 1
ATOM 711 O O . LEU A 1 99 ? -9.789 4.507 15.779 1.00 85.38 99 LEU A O 1
ATOM 715 N N . LYS A 1 100 ? -10.835 5.835 14.299 1.00 84.81 100 LYS A N 1
ATOM 716 C CA . LYS A 1 100 ? -11.989 6.137 15.164 1.00 84.81 100 LYS A CA 1
ATOM 717 C C . LYS A 1 100 ? -12.903 4.936 15.366 1.00 84.81 100 LYS A C 1
ATOM 719 O O . LYS A 1 100 ? -13.561 4.833 16.395 1.00 84.81 100 LYS A O 1
ATOM 724 N N . VAL A 1 101 ? -12.945 4.028 14.401 1.00 84.94 101 VAL A N 1
ATOM 725 C CA . VAL A 1 101 ? -13.810 2.849 14.418 1.00 84.94 101 VAL A CA 1
ATOM 726 C C . VAL A 1 101 ? -13.232 1.727 15.294 1.00 84.94 101 VAL A C 1
ATOM 728 O O . VAL A 1 101 ? -13.993 1.030 15.965 1.00 84.94 101 VAL A O 1
ATOM 731 N N . ILE A 1 102 ? -11.903 1.601 15.391 1.00 83.00 102 ILE A N 1
ATOM 732 C CA . ILE A 1 102 ? -11.217 0.632 16.271 1.00 83.00 102 ILE A CA 1
ATOM 733 C C . ILE A 1 102 ? -11.683 0.694 17.744 1.00 83.00 102 ILE A C 1
ATOM 735 O O . ILE A 1 102 ? -12.083 -0.350 18.266 1.00 83.00 102 ILE A O 1
ATOM 739 N N . PRO A 1 103 ? -11.675 1.852 18.443 1.00 78.50 103 PRO A N 1
ATOM 740 C CA . PRO A 1 103 ? -12.096 1.919 19.841 1.00 78.50 103 PRO A CA 1
ATOM 741 C C . PRO A 1 103 ? -13.586 1.604 20.005 1.00 78.50 103 PRO A C 1
ATOM 743 O O . PRO A 1 103 ? -13.952 0.894 20.935 1.00 78.50 103 PRO A O 1
ATOM 746 N N . ILE A 1 104 ? -14.432 2.034 19.062 1.00 84.19 104 ILE A N 1
ATOM 747 C CA . ILE A 1 104 ? -15.875 1.744 19.070 1.00 84.19 104 ILE A CA 1
ATOM 748 C C . ILE A 1 104 ? -16.120 0.230 18.982 1.00 84.19 104 ILE A C 1
ATOM 750 O O . ILE A 1 104 ? -16.963 -0.311 19.702 1.00 84.19 104 ILE A O 1
ATOM 754 N N . PHE A 1 105 ? -15.373 -0.474 18.125 1.00 79.31 105 PHE A N 1
ATOM 755 C CA . PHE A 1 105 ? -15.427 -1.936 18.055 1.00 79.31 105 PHE A CA 1
ATOM 756 C C . PHE A 1 105 ? -14.909 -2.598 19.332 1.00 79.31 105 PHE A C 1
ATOM 758 O O . PHE A 1 105 ? -15.527 -3.553 19.800 1.00 79.31 105 PHE A O 1
ATOM 765 N N . ALA A 1 106 ? -13.821 -2.095 19.917 1.00 76.75 106 ALA A N 1
ATOM 766 C CA . ALA A 1 106 ? -13.264 -2.635 21.157 1.00 76.75 106 ALA A CA 1
ATOM 767 C C . ALA A 1 106 ? -14.245 -2.508 22.339 1.00 76.75 106 ALA A C 1
ATOM 769 O O . ALA A 1 106 ? -14.379 -3.437 23.142 1.00 76.75 106 ALA A O 1
ATOM 770 N N . GLU A 1 107 ? -14.980 -1.397 22.405 1.00 79.00 107 GLU A N 1
ATOM 771 C CA . GLU A 1 107 ? -16.018 -1.163 23.408 1.00 79.00 107 GLU A CA 1
ATOM 772 C C . GLU A 1 107 ? -17.235 -2.073 23.184 1.00 79.00 107 GLU A C 1
ATOM 774 O O . GLU A 1 107 ? -17.675 -2.765 24.107 1.00 79.00 107 GLU A O 1
ATOM 779 N N . ARG A 1 108 ? -17.734 -2.174 21.939 1.00 79.38 108 ARG A N 1
ATOM 780 C CA . ARG A 1 108 ? -18.859 -3.071 21.604 1.00 79.38 108 ARG A CA 1
ATOM 781 C C . ARG A 1 108 ? -18.544 -4.546 21.819 1.00 79.38 108 ARG A C 1
ATOM 783 O O . ARG A 1 108 ? -19.427 -5.296 22.228 1.00 79.38 108 ARG A O 1
ATOM 790 N N . ALA A 1 109 ? -17.312 -4.968 21.559 1.00 78.88 109 ALA A N 1
ATOM 791 C CA . ALA A 1 109 ? -16.881 -6.344 21.768 1.00 78.88 109 ALA A CA 1
ATOM 792 C C . ALA A 1 109 ? -16.684 -6.694 23.259 1.00 78.88 109 ALA A C 1
ATOM 794 O O . ALA A 1 109 ? -16.283 -7.813 23.569 1.00 78.88 109 ALA A O 1
ATOM 795 N N . ARG A 1 110 ? -16.953 -5.758 24.190 1.00 71.50 110 ARG A N 1
ATOM 796 C CA . ARG A 1 110 ? -16.681 -5.886 25.634 1.00 71.50 110 ARG A CA 1
ATOM 797 C C . ARG A 1 110 ? -15.228 -6.279 25.938 1.00 71.50 110 ARG A C 1
ATOM 799 O O . ARG A 1 110 ? -14.948 -6.865 26.980 1.00 71.50 110 ARG A O 1
ATOM 806 N N . LEU A 1 111 ? -14.284 -5.896 25.074 1.00 65.69 111 LEU A N 1
ATOM 807 C CA . LEU A 1 111 ? -12.848 -6.096 25.301 1.00 65.69 111 LEU A CA 1
ATOM 808 C C . LEU A 1 111 ? -12.247 -5.072 26.278 1.00 65.69 111 LEU A C 1
ATOM 810 O O . LEU A 1 111 ? -11.043 -5.086 26.510 1.00 65.69 111 LEU A O 1
ATOM 814 N N . VAL A 1 112 ? -13.065 -4.208 26.884 1.00 62.38 112 VAL A N 1
ATOM 815 C CA . VAL A 1 112 ? -12.649 -3.083 27.740 1.00 62.38 112 VAL A CA 1
ATOM 816 C C . VAL A 1 112 ? -11.722 -3.512 28.891 1.00 62.38 112 VAL A C 1
ATOM 818 O O . VAL A 1 112 ? -10.803 -2.776 29.235 1.00 62.38 112 VAL A O 1
ATOM 821 N N . GLN A 1 113 ? -11.881 -4.725 29.435 1.00 65.00 113 GLN A N 1
ATOM 822 C CA . GLN A 1 113 ? -10.971 -5.274 30.458 1.00 65.00 113 GLN A CA 1
ATOM 823 C C . GLN A 1 113 ? -9.705 -5.949 29.884 1.00 65.00 113 GLN A C 1
ATOM 825 O O . GLN A 1 113 ? -8.713 -6.094 30.593 1.00 65.00 113 GLN A O 1
ATOM 830 N N . GLY A 1 114 ? -9.708 -6.346 28.608 1.00 68.31 114 GLY A N 1
ATOM 831 C CA . GLY A 1 114 ? -8.610 -7.054 27.935 1.00 68.31 114 GLY A CA 1
ATOM 832 C C . GLY A 1 114 ? -7.615 -6.156 27.188 1.00 68.31 114 GLY A C 1
ATOM 833 O O . GLY A 1 114 ? -6.487 -6.577 26.939 1.00 68.31 114 GLY A O 1
ATOM 834 N N . ILE A 1 115 ? -7.989 -4.914 26.860 1.00 73.69 115 ILE A N 1
ATOM 835 C CA . ILE A 1 115 ? -7.112 -3.939 26.180 1.00 73.69 115 ILE A CA 1
ATOM 836 C C . ILE A 1 115 ? -5.739 -3.779 26.863 1.00 73.69 115 ILE A C 1
ATOM 838 O O . ILE A 1 115 ? -4.739 -3.861 26.146 1.00 73.69 115 ILE A O 1
ATOM 842 N N . PRO A 1 116 ? -5.618 -3.607 28.198 1.00 80.00 116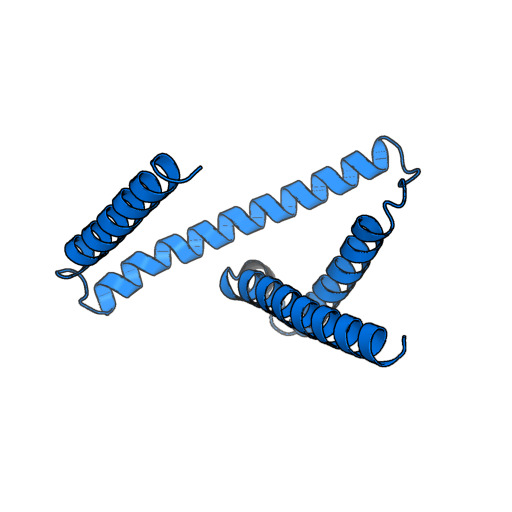 PRO A N 1
ATOM 843 C CA . PRO A 1 116 ? -4.303 -3.491 28.831 1.00 80.00 116 PRO A CA 1
ATOM 844 C C . PRO A 1 116 ? -3.434 -4.736 28.618 1.00 80.00 116 PRO A C 1
ATOM 846 O O . PRO A 1 116 ? -2.244 -4.593 28.360 1.00 80.00 116 PRO A O 1
ATOM 849 N N . TYR A 1 117 ? -4.012 -5.942 28.627 1.00 81.94 117 TYR A N 1
ATOM 850 C CA . TYR A 1 117 ? -3.272 -7.178 28.351 1.00 81.94 117 TYR A CA 1
ATOM 851 C C . TYR A 1 117 ? -2.789 -7.258 26.900 1.00 81.94 117 TYR A C 1
ATOM 853 O O . TYR A 1 117 ? -1.663 -7.685 26.654 1.00 81.94 117 TYR A O 1
ATOM 861 N N . ILE A 1 118 ? -3.602 -6.802 25.944 1.00 80.25 118 ILE A N 1
ATOM 862 C CA . ILE A 1 118 ? -3.221 -6.746 24.525 1.00 80.25 118 ILE A CA 1
ATOM 863 C C . ILE A 1 118 ? -2.066 -5.763 24.322 1.00 80.25 118 ILE A C 1
ATOM 865 O O . ILE A 1 118 ? -1.084 -6.092 23.658 1.00 80.25 118 ILE A O 1
ATOM 869 N N . VAL A 1 119 ? -2.146 -4.575 24.924 1.00 84.50 119 VAL A N 1
ATOM 870 C CA . VAL A 1 119 ? -1.078 -3.570 24.836 1.00 84.50 119 VAL A CA 1
ATOM 871 C C . VAL A 1 119 ? 0.212 -4.097 25.464 1.00 84.50 119 VAL A C 1
ATOM 873 O O . VAL A 1 119 ? 1.276 -3.946 24.867 1.00 84.50 119 VAL A O 1
ATOM 876 N N . LEU A 1 120 ? 0.127 -4.773 26.613 1.00 86.44 120 LEU A N 1
ATOM 877 C CA . LEU A 1 120 ? 1.283 -5.356 27.299 1.00 86.44 120 LEU A CA 1
ATOM 878 C C . LEU A 1 120 ? 1.916 -6.490 26.478 1.00 86.44 120 LEU A C 1
ATOM 880 O O . LEU A 1 120 ? 3.136 -6.536 26.347 1.00 86.44 120 LEU A O 1
ATOM 884 N N . ALA A 1 121 ? 1.105 -7.343 25.844 1.00 88.06 121 ALA A N 1
ATOM 885 C CA . ALA A 1 121 ? 1.587 -8.385 24.938 1.00 88.06 121 ALA A CA 1
ATOM 886 C C . ALA A 1 121 ? 2.305 -7.802 23.706 1.00 88.06 121 ALA A C 1
ATOM 888 O O . ALA A 1 121 ? 3.375 -8.282 23.330 1.00 88.06 121 ALA A O 1
ATOM 889 N N . ILE A 1 122 ? 1.767 -6.730 23.111 1.00 88.06 122 ILE A N 1
ATOM 890 C CA . ILE A 1 122 ? 2.406 -6.023 21.988 1.00 88.06 122 ILE A CA 1
ATOM 891 C C . ILE A 1 122 ? 3.725 -5.374 22.431 1.00 88.06 122 ILE A C 1
ATOM 893 O O . ILE A 1 122 ? 4.730 -5.485 21.725 1.00 88.06 122 ILE A O 1
ATOM 897 N N . ALA A 1 123 ? 3.746 -4.719 23.596 1.00 91.06 123 ALA A N 1
ATOM 898 C CA . ALA A 1 123 ? 4.954 -4.111 24.153 1.00 91.06 123 ALA A CA 1
ATOM 899 C C . ALA A 1 123 ? 6.034 -5.164 24.437 1.00 91.06 123 ALA A C 1
ATOM 901 O O . ALA A 1 123 ? 7.182 -4.970 24.045 1.00 91.06 123 ALA A O 1
ATOM 902 N N . ALA A 1 124 ? 5.666 -6.294 25.046 1.00 91.88 124 ALA A N 1
ATOM 903 C CA . ALA A 1 124 ? 6.580 -7.400 25.311 1.00 91.88 124 ALA A CA 1
ATOM 904 C C . ALA A 1 124 ? 7.135 -8.004 24.012 1.00 91.88 124 ALA A C 1
ATOM 906 O O . ALA A 1 124 ? 8.343 -8.204 23.898 1.00 91.88 124 ALA A O 1
ATOM 907 N N . GLY A 1 125 ? 6.284 -8.221 23.003 1.00 90.88 125 GLY A N 1
ATOM 908 C CA . GLY A 1 125 ? 6.710 -8.703 21.688 1.00 90.88 125 GLY A CA 1
ATOM 909 C C . GLY A 1 125 ? 7.693 -7.753 20.999 1.00 90.88 125 GLY A C 1
ATOM 910 O O . GLY A 1 125 ? 8.721 -8.198 20.489 1.00 90.88 125 GLY A O 1
ATOM 911 N N . LYS A 1 126 ? 7.439 -6.437 21.037 1.00 89.06 126 LYS A N 1
ATOM 912 C CA . LYS A 1 126 ? 8.383 -5.439 20.509 1.00 89.06 126 LYS A CA 1
ATOM 913 C C . LYS A 1 126 ? 9.678 -5.370 21.313 1.00 89.06 126 LYS A C 1
ATOM 915 O O . LYS A 1 126 ? 10.737 -5.294 20.705 1.00 89.06 126 LYS A O 1
ATOM 920 N N . ALA A 1 127 ? 9.613 -5.437 22.641 1.00 91.50 127 ALA A N 1
ATOM 921 C CA . ALA A 1 127 ? 10.799 -5.435 23.493 1.00 91.50 127 ALA A CA 1
ATOM 922 C C . ALA A 1 127 ? 11.700 -6.648 23.210 1.00 91.50 127 ALA A C 1
ATOM 924 O O . ALA A 1 127 ? 12.903 -6.486 23.022 1.00 91.50 127 ALA A O 1
ATOM 925 N N . LEU A 1 128 ? 11.115 -7.845 23.100 1.00 91.94 128 LEU A N 1
ATOM 926 C CA . LEU A 1 128 ? 11.841 -9.064 22.739 1.00 91.94 128 LEU A CA 1
ATOM 927 C C . LEU A 1 128 ? 12.402 -8.997 21.314 1.00 91.94 128 LEU A C 1
ATOM 929 O O . LEU A 1 128 ? 13.551 -9.372 21.101 1.00 91.94 128 LEU A O 1
ATOM 933 N N . GLY A 1 129 ? 11.630 -8.477 20.356 1.00 87.12 129 GLY A N 1
ATOM 934 C CA . GLY A 1 129 ? 12.089 -8.276 18.980 1.00 87.12 129 GLY A CA 1
ATOM 935 C C . GLY A 1 129 ? 13.269 -7.306 18.890 1.00 87.12 129 GLY A C 1
ATOM 936 O O . GLY A 1 129 ? 14.264 -7.611 18.238 1.00 87.12 129 GLY A O 1
ATOM 937 N N . SER A 1 130 ? 13.207 -6.174 19.597 1.00 86.94 130 SER A N 1
ATOM 938 C CA . SER A 1 130 ? 14.312 -5.212 19.667 1.00 86.94 130 SER A CA 1
ATOM 939 C C . SER A 1 130 ? 15.535 -5.775 20.393 1.00 86.94 130 SER A C 1
ATOM 941 O O . SER A 1 130 ? 16.657 -5.508 19.975 1.00 86.94 130 SER A O 1
ATOM 943 N N . TYR A 1 131 ? 15.342 -6.585 21.438 1.00 87.12 131 TYR A N 1
ATOM 944 C CA . TYR A 1 131 ? 16.444 -7.260 22.124 1.00 87.12 131 TYR A CA 1
ATOM 945 C C . TYR A 1 131 ? 17.130 -8.290 21.217 1.00 87.12 131 TYR A C 1
ATOM 947 O O . TYR A 1 131 ? 18.356 -8.323 21.130 1.00 87.12 131 TYR A O 1
ATOM 955 N N . TYR A 1 132 ? 16.347 -9.084 20.483 1.00 87.88 132 TYR A N 1
ATOM 956 C CA . TYR A 1 132 ? 16.870 -10.067 19.536 1.00 87.88 132 TYR A CA 1
ATOM 957 C C . TYR A 1 132 ? 17.622 -9.403 18.376 1.00 87.88 132 TYR A C 1
ATOM 959 O O . TYR A 1 132 ? 18.730 -9.818 18.055 1.00 87.88 132 TYR A O 1
ATOM 967 N N . GLN A 1 133 ? 17.074 -8.322 17.812 1.00 86.62 133 GLN A N 1
ATOM 968 C CA . GLN A 1 133 ? 17.733 -7.545 16.757 1.00 86.62 133 GLN A CA 1
ATOM 969 C C . GLN A 1 133 ? 19.037 -6.878 17.230 1.00 86.62 133 GLN A C 1
ATOM 971 O O . GLN A 1 133 ? 19.948 -6.674 16.437 1.00 86.62 133 GLN A O 1
ATOM 976 N N . MET A 1 134 ? 19.148 -6.536 18.516 1.00 81.81 134 MET A N 1
ATOM 977 C CA . MET A 1 134 ? 20.379 -5.972 19.076 1.00 81.81 134 MET A CA 1
ATOM 978 C C . MET A 1 134 ? 21.459 -7.039 19.313 1.00 81.81 134 MET A C 1
ATOM 980 O O . MET A 1 134 ? 22.645 -6.737 19.204 1.00 81.81 134 MET A O 1
ATOM 984 N N . PHE A 1 135 ? 21.070 -8.274 19.644 1.00 81.00 135 PHE A N 1
ATOM 985 C CA . PHE A 1 135 ? 22.013 -9.374 19.874 1.00 81.00 135 PHE A CA 1
ATOM 986 C C . PHE A 1 135 ? 22.422 -10.089 18.575 1.00 81.00 135 PHE A C 1
ATOM 988 O O . PHE A 1 135 ? 23.480 -10.715 18.524 1.00 81.00 135 PHE A O 1
ATOM 995 N N . TRP A 1 136 ? 21.599 -9.984 17.529 1.00 68.31 136 TRP A N 1
ATOM 996 C CA . TRP A 1 136 ? 21.846 -10.552 16.209 1.00 68.31 136 TRP A CA 1
ATOM 997 C C . TRP A 1 136 ? 21.701 -9.467 15.124 1.00 68.31 136 TRP A C 1
ATOM 999 O O . TRP A 1 136 ? 20.589 -9.273 14.620 1.00 68.31 136 TRP A O 1
ATOM 1009 N N . PRO A 1 137 ? 22.780 -8.720 14.808 1.00 62.53 137 PRO A N 1
ATOM 1010 C CA . PRO A 1 137 ? 22.783 -7.763 13.702 1.00 62.53 137 PRO A CA 1
ATOM 1011 C C . PRO A 1 137 ? 22.667 -8.441 12.329 1.00 62.53 137 PRO A C 1
ATOM 1013 O O . PRO A 1 137 ? 23.088 -9.615 12.190 1.00 62.53 137 PRO A O 1
#

Sequence (137 aa):
MLVKNVLLFLIAAAGGGVVSGGVFALISLIGVFPQLASRTATATHIAAYESCIIWGGIAGNVISVFEWGIPGGKPILLVFGLFCGIYIGCFAMALAEILKVIPIFAERARLVQGIPYIVLAIAAGKALGSYYQMFWP

Secondary structure (DSSP, 8-state):
-HHHHHHHHHHHHHHHHHHHHHHHHHHHHHTHHHHHHHHTT-GGGHHHHHHHHHHHHHHHHHHHHTT------HHHHHHHHHHHHHHHHHHHHHHHHHHHHHHHHHHHTTGGGTHHHHHHHHHHHHHHHHHHHHH--

Organism: NCBI:txid290052

InterPro domains:
  IPR020144 Stage V sporulation protein AB [PF13782] (27-134)

Radius of gyration: 21.21 Å; chains: 1; bounding box: 46×47×51 Å

pLDDT: mean 81.1, std 9.51, range [57.44, 93.5]